Protein AF-A0A0H3ZII4-F1 (afdb_monomer_lite)

Sequence (146 aa):
MPQALDLSHQESEASLEQQLPPLFTFHVGPAEFFTAMNHQGQQAFPCQLCEHCTPGLFKHYGDKMAGSCWCSQCHQNGECLDAALIEHYRKCGIDDETINGELPRKRWVSRNVSFPGMYQSIEDIEKTYQSVFEAAQANVSKEHSA

Foldseek 3Di:
DDDDDPDDPVRVVVVVLVVCQFPDQDQDAPVVVVVQLVDPPDDDDFFWADCVSYVRVCVVLPLLLWDFDAHRRSRDTDTTARPSLVVVCVVLQHDPVCCSPPADRGQFAPPPPPDGGDGHDSVNRCVVPVVRSVVRNVVVVVVVVD

Organism: NCBI:txid723172

Radius of gyration: 19.06 Å; chains: 1; bounding box: 52×31×61 Å

Secondary structure (DSSP, 8-state):
-PPP----HHHHHHHHHHH---S------HHHHHHHHH-TTSPPPPSSEETTT-HHHHHHH-GGG-EEEE-TTT--EEEEE-HHHHHHHHHTT--HHHHHHHS-S-SEE--TTTSPPEE--HHHHHHHTHHHHHHHHHHHHHHTT-

pLDDT: mean 77.0, std 16.23, range [35.66, 95.69]

Structure (mmCIF, N/CA/C/O backbone):
data_AF-A0A0H3ZII4-F1
#
_entry.id   AF-A0A0H3ZII4-F1
#
loop_
_atom_site.group_PDB
_atom_site.id
_atom_site.type_symbol
_atom_site.label_atom_id
_atom_site.label_alt_id
_atom_site.label_comp_id
_atom_site.label_asym_id
_atom_site.label_entity_id
_atom_site.label_seq_id
_atom_site.pdbx_PDB_ins_code
_atom_site.Cartn_x
_atom_site.Cartn_y
_atom_site.Cartn_z
_atom_site.occupancy
_atom_site.B_iso_or_equiv
_atom_site.auth_seq_id
_atom_site.auth_comp_id
_atom_site.auth_asym_id
_atom_site.auth_atom_id
_atom_site.pdbx_PDB_model_num
ATOM 1 N N . MET A 1 1 ? 36.654 11.947 -35.517 1.00 35.66 1 MET A N 1
ATOM 2 C CA . MET A 1 1 ? 35.469 12.819 -35.397 1.00 35.66 1 MET A CA 1
ATOM 3 C C . MET A 1 1 ? 34.322 11.909 -34.993 1.00 35.66 1 MET A C 1
ATOM 5 O O . MET A 1 1 ? 33.897 11.149 -35.855 1.00 35.66 1 MET A O 1
ATOM 9 N N . PRO A 1 2 ? 33.913 11.829 -33.715 1.00 41.44 2 PRO A N 1
ATOM 10 C CA . PRO A 1 2 ? 32.745 11.024 -33.383 1.00 41.44 2 PRO A CA 1
ATOM 11 C C . PRO A 1 2 ? 31.520 11.709 -33.999 1.00 41.44 2 PRO A C 1
ATOM 13 O O . PRO A 1 2 ? 31.301 12.900 -33.782 1.00 41.44 2 PRO A O 1
ATOM 16 N N . GLN A 1 3 ? 30.794 10.982 -34.849 1.00 45.47 3 GLN A N 1
ATOM 17 C CA . GLN A 1 3 ? 29.518 11.429 -35.397 1.00 45.47 3 GLN A CA 1
ATOM 18 C C . GLN A 1 3 ? 28.513 11.516 -34.247 1.00 45.47 3 GLN A C 1
ATOM 20 O O . GLN A 1 3 ? 28.332 10.545 -33.514 1.00 45.47 3 GLN A O 1
ATOM 25 N N . ALA A 1 4 ? 27.890 12.682 -34.079 1.00 48.66 4 ALA A N 1
ATOM 26 C CA . ALA A 1 4 ? 26.741 12.822 -33.200 1.00 48.66 4 ALA A CA 1
ATOM 27 C C . ALA A 1 4 ? 25.588 12.018 -33.815 1.00 48.66 4 ALA A C 1
ATOM 29 O O . ALA A 1 4 ? 25.169 12.293 -34.939 1.00 48.66 4 ALA A O 1
ATOM 30 N N . LEU A 1 5 ? 25.143 10.982 -33.108 1.00 53.94 5 LEU A N 1
ATOM 31 C CA . LEU A 1 5 ? 23.934 10.244 -33.447 1.00 53.94 5 LEU A CA 1
ATOM 32 C C . LEU A 1 5 ? 22.745 11.164 -33.150 1.00 53.94 5 LEU A C 1
ATOM 34 O O . LEU A 1 5 ? 22.470 11.460 -31.990 1.00 53.94 5 LEU A O 1
ATOM 38 N N . ASP A 1 6 ? 22.096 11.650 -34.206 1.00 59.28 6 ASP A N 1
ATOM 39 C CA . ASP A 1 6 ? 20.855 12.427 -34.138 1.00 59.28 6 ASP A CA 1
ATOM 40 C C . ASP A 1 6 ? 19.701 11.450 -33.868 1.00 59.28 6 ASP A C 1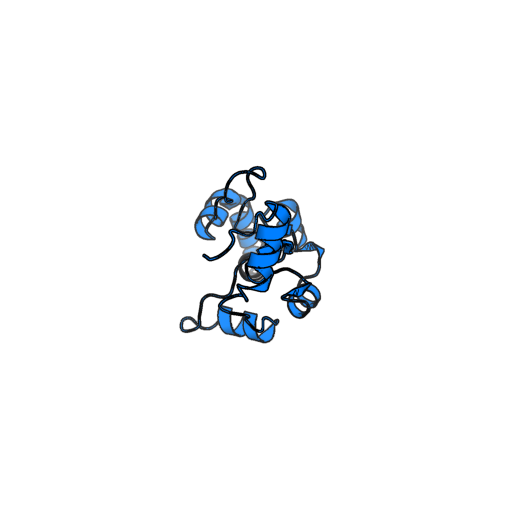
ATOM 42 O O . ASP A 1 6 ? 18.996 11.011 -34.775 1.00 59.28 6 ASP A O 1
ATOM 46 N N . LEU A 1 7 ? 19.624 10.975 -32.624 1.00 56.16 7 LEU A N 1
ATOM 47 C CA . LEU A 1 7 ? 18.543 10.112 -32.161 1.00 56.16 7 LEU A CA 1
ATOM 48 C C . LEU A 1 7 ? 17.326 10.985 -31.870 1.00 56.16 7 LEU A C 1
ATOM 50 O O . LEU A 1 7 ? 17.433 12.009 -31.190 1.00 56.16 7 LEU A O 1
ATOM 54 N N . SER A 1 8 ? 16.145 10.560 -32.318 1.00 67.75 8 SER A N 1
ATOM 55 C CA . SER A 1 8 ? 14.909 11.169 -31.830 1.00 67.75 8 SER A CA 1
ATOM 56 C C . SER A 1 8 ? 14.800 10.991 -30.308 1.00 67.75 8 SER A C 1
ATOM 58 O O . SER A 1 8 ? 15.405 10.089 -29.721 1.00 67.75 8 SER A O 1
ATOM 60 N N . HIS A 1 9 ? 14.019 11.844 -29.637 1.00 61.47 9 HIS A N 1
ATOM 61 C CA . HIS A 1 9 ? 13.823 11.762 -28.181 1.00 61.47 9 HIS A CA 1
ATOM 62 C C . HIS A 1 9 ? 13.420 10.347 -27.733 1.00 61.47 9 HIS A C 1
ATOM 64 O O . HIS A 1 9 ? 13.963 9.812 -26.772 1.00 61.47 9 HIS A O 1
ATOM 70 N N . GLN A 1 10 ? 12.538 9.707 -28.500 1.00 57.09 10 GLN A N 1
ATOM 71 C CA . GLN A 1 10 ? 12.017 8.375 -28.213 1.00 57.09 10 GLN A CA 1
ATOM 72 C C . GLN A 1 10 ? 13.074 7.266 -28.397 1.00 57.09 10 GLN A C 1
ATOM 74 O O . GLN A 1 10 ? 13.105 6.306 -27.633 1.00 57.09 10 GLN A O 1
ATOM 79 N N . GLU A 1 11 ? 13.979 7.406 -29.370 1.00 62.22 11 GLU A N 1
ATOM 80 C CA . GLU A 1 11 ? 15.111 6.482 -29.570 1.00 62.22 11 GLU A CA 1
ATOM 81 C C . GLU A 1 11 ? 16.213 6.680 -28.522 1.00 62.22 11 GLU A C 1
ATOM 83 O O . GLU A 1 11 ? 16.901 5.728 -28.141 1.00 62.22 11 GLU A O 1
ATOM 88 N N . SER A 1 12 ? 16.358 7.914 -28.039 1.00 61.56 12 SER A N 1
ATOM 89 C CA . SER A 1 12 ? 17.282 8.273 -26.966 1.00 61.56 12 SER A CA 1
ATOM 90 C C . SER A 1 12 ? 16.833 7.660 -25.639 1.00 61.56 12 SER A C 1
ATOM 92 O O . SER A 1 12 ? 17.641 7.030 -24.962 1.00 61.56 12 SER A O 1
ATOM 94 N N . GLU A 1 13 ? 15.545 7.774 -25.300 1.00 56.72 13 GLU A N 1
ATOM 95 C CA . GLU A 1 13 ? 14.955 7.152 -24.106 1.00 56.72 13 GLU A CA 1
ATOM 96 C C . GLU A 1 13 ? 15.064 5.626 -24.152 1.00 56.72 13 GLU A C 1
ATOM 98 O O . GLU A 1 13 ? 15.600 5.029 -23.220 1.00 56.72 13 GLU A O 1
ATOM 103 N N . ALA A 1 14 ? 14.674 5.000 -25.267 1.00 57.72 14 ALA A N 1
ATOM 104 C CA . ALA A 1 14 ? 14.783 3.550 -25.427 1.00 57.72 14 ALA A CA 1
ATOM 105 C C . ALA A 1 14 ? 16.241 3.053 -25.335 1.00 57.72 14 ALA A C 1
ATOM 107 O O . ALA A 1 14 ? 16.502 1.984 -24.782 1.00 57.72 14 ALA A O 1
ATOM 108 N N . SER A 1 15 ? 17.207 3.832 -25.839 1.00 57.00 15 SER A N 1
ATOM 109 C CA . SER A 1 15 ? 18.637 3.516 -25.706 1.00 57.00 15 SER A CA 1
ATOM 110 C C . SER A 1 15 ? 19.139 3.689 -24.272 1.00 57.00 15 SER A C 1
ATOM 112 O O . SER A 1 15 ? 19.920 2.863 -23.802 1.00 57.00 15 SER A O 1
ATOM 114 N N . LEU A 1 16 ? 18.690 4.725 -23.554 1.00 57.81 16 LEU A N 1
ATOM 115 C CA . LEU A 1 16 ? 19.029 4.920 -22.142 1.00 57.81 16 LEU A CA 1
ATOM 116 C C . LEU A 1 16 ? 18.478 3.788 -21.266 1.00 57.81 16 LEU A C 1
ATOM 118 O O . LEU A 1 16 ? 19.210 3.270 -20.425 1.00 57.81 16 LEU A O 1
ATOM 122 N N . GLU A 1 17 ? 17.233 3.364 -21.490 1.00 56.00 17 GLU A N 1
ATOM 123 C CA . GLU A 1 17 ? 16.616 2.248 -20.761 1.00 56.00 17 GLU A CA 1
ATOM 124 C C . GLU A 1 17 ? 17.334 0.913 -21.015 1.00 56.00 17 GLU A C 1
ATOM 126 O O . GLU A 1 17 ? 17.470 0.100 -20.102 1.00 56.00 17 GLU A O 1
ATOM 131 N N . GLN A 1 18 ? 17.858 0.691 -22.226 1.00 58.72 18 GLN A N 1
ATOM 132 C CA . GLN A 1 18 ? 18.662 -0.498 -22.535 1.00 58.72 18 GLN A CA 1
ATOM 133 C C . GLN A 1 18 ? 20.070 -0.461 -21.921 1.00 58.72 18 GLN A C 1
ATOM 135 O O . GLN A 1 18 ? 20.656 -1.519 -21.687 1.00 58.72 18 GLN A O 1
ATOM 140 N N . GLN A 1 19 ? 20.631 0.728 -21.679 1.00 55.50 19 GLN A N 1
ATOM 141 C CA . GLN A 1 19 ? 22.006 0.888 -21.187 1.00 55.50 19 GLN A CA 1
ATOM 142 C C . GLN A 1 19 ? 22.126 1.127 -19.681 1.00 55.50 19 GLN A C 1
ATOM 144 O O . GLN A 1 19 ? 23.227 1.016 -19.139 1.00 55.50 19 GLN A O 1
ATOM 149 N N . LEU A 1 20 ? 21.022 1.409 -18.993 1.00 54.22 20 LEU A N 1
ATOM 150 C CA . LEU A 1 20 ? 20.981 1.575 -17.544 1.00 54.22 20 LEU A CA 1
ATOM 151 C C . LEU A 1 20 ? 20.156 0.444 -16.921 1.00 54.22 20 LEU A C 1
ATOM 153 O O . LEU A 1 20 ? 18.997 0.661 -16.559 1.00 54.22 20 LEU A O 1
ATOM 157 N N . PRO A 1 21 ? 20.719 -0.772 -16.767 1.00 52.44 21 PRO A N 1
ATOM 158 C CA . PRO A 1 21 ? 20.065 -1.779 -15.945 1.00 52.44 21 PRO A CA 1
ATOM 159 C C . PRO A 1 21 ? 19.823 -1.189 -14.544 1.00 52.44 21 PRO A C 1
ATOM 161 O O . PRO A 1 21 ? 20.672 -0.433 -14.053 1.00 52.44 21 PRO A O 1
ATOM 164 N N . PRO A 1 22 ? 18.695 -1.513 -13.884 1.00 53.41 22 PRO A N 1
ATOM 165 C CA . PRO A 1 22 ? 18.436 -1.042 -12.532 1.00 53.41 22 PRO A CA 1
ATOM 166 C C . PRO A 1 22 ? 19.643 -1.370 -11.654 1.00 53.41 22 PRO A C 1
ATOM 168 O O . PRO A 1 22 ? 20.062 -2.527 -11.597 1.00 53.41 22 PRO A O 1
ATOM 171 N N . LEU A 1 23 ? 20.201 -0.359 -10.976 1.00 52.19 23 LEU A N 1
ATOM 172 C CA . LEU A 1 23 ? 21.390 -0.521 -10.123 1.00 52.19 23 LEU A CA 1
ATOM 173 C C . LEU A 1 23 ? 21.211 -1.649 -9.094 1.00 52.19 23 LEU A C 1
ATOM 175 O O . LEU A 1 23 ? 22.188 -2.269 -8.683 1.00 52.19 23 LEU A O 1
ATOM 179 N N . PHE A 1 24 ? 19.959 -1.936 -8.726 1.00 54.44 24 PHE A N 1
ATOM 180 C CA . PHE A 1 24 ? 19.570 -3.081 -7.922 1.00 54.44 24 PHE A CA 1
ATOM 181 C C . PHE A 1 24 ? 18.277 -3.686 -8.475 1.00 54.44 24 PHE A C 1
ATOM 183 O O . PHE A 1 24 ? 17.258 -3.008 -8.592 1.00 54.44 24 PHE A O 1
ATOM 190 N N . THR A 1 25 ? 18.305 -4.980 -8.781 1.00 57.78 25 THR A N 1
ATOM 191 C CA . THR A 1 25 ? 17.093 -5.789 -8.926 1.00 57.78 25 THR A CA 1
ATOM 192 C C . THR A 1 25 ? 16.957 -6.615 -7.657 1.00 57.78 25 THR A C 1
ATOM 194 O O . THR A 1 25 ? 17.758 -7.504 -7.379 1.00 57.78 25 THR A O 1
ATOM 197 N N . PHE A 1 26 ? 15.979 -6.268 -6.829 1.00 64.81 26 PHE A N 1
ATOM 198 C CA . PHE A 1 26 ? 15.686 -7.046 -5.636 1.00 64.81 26 PHE A CA 1
ATOM 199 C C . PHE A 1 26 ? 14.884 -8.281 -6.049 1.00 64.81 26 PHE A C 1
ATOM 201 O O . PHE A 1 26 ? 13.975 -8.193 -6.879 1.00 64.81 26 PHE A O 1
ATOM 208 N N . HIS A 1 27 ? 15.205 -9.435 -5.465 1.00 67.94 27 HIS A N 1
ATOM 209 C CA . HIS A 1 27 ? 14.255 -10.539 -5.438 1.00 67.94 27 HIS A CA 1
ATOM 210 C C . HIS A 1 27 ? 13.177 -10.171 -4.430 1.00 67.94 27 HIS A C 1
ATOM 212 O O . HIS A 1 27 ? 13.454 -10.050 -3.238 1.00 67.94 27 HIS A O 1
ATOM 218 N N . VAL A 1 28 ? 11.965 -9.935 -4.922 1.00 70.88 28 VAL A N 1
ATOM 219 C CA . VAL A 1 28 ? 10.887 -9.420 -4.090 1.00 70.88 28 VAL A CA 1
ATOM 220 C C . VAL A 1 28 ? 9.699 -10.377 -4.110 1.00 70.88 28 VAL A C 1
ATOM 222 O O . VAL A 1 28 ? 8.820 -10.313 -4.971 1.00 70.88 28 VAL A O 1
ATOM 225 N N . GLY A 1 29 ? 9.696 -11.296 -3.146 1.00 80.56 29 GLY A N 1
ATOM 226 C CA . GLY A 1 29 ? 8.578 -12.178 -2.835 1.00 80.56 29 GLY A CA 1
ATOM 227 C C . GLY A 1 29 ? 7.992 -11.905 -1.443 1.00 80.56 29 GLY A C 1
ATOM 228 O O . GLY A 1 29 ? 8.513 -11.075 -0.691 1.00 80.56 29 GLY A O 1
ATOM 229 N N . PRO A 1 30 ? 6.893 -12.594 -1.074 1.00 80.81 30 PRO A N 1
ATOM 230 C CA . PRO A 1 30 ? 6.273 -12.442 0.242 1.00 80.81 30 PRO A CA 1
ATOM 231 C C . PRO A 1 30 ? 7.234 -12.730 1.401 1.00 80.81 30 PRO A C 1
ATOM 233 O O . PRO A 1 30 ? 7.236 -11.998 2.385 1.00 80.81 30 PRO A O 1
ATOM 236 N N . ALA A 1 31 ? 8.075 -13.763 1.292 1.00 85.00 31 ALA A N 1
ATOM 237 C CA . ALA A 1 31 ? 9.005 -14.133 2.358 1.00 85.00 31 ALA A CA 1
ATOM 238 C C . ALA A 1 31 ? 10.065 -13.045 2.590 1.00 85.00 31 ALA A C 1
ATOM 240 O O . ALA A 1 31 ? 10.318 -12.656 3.730 1.00 85.00 31 ALA A O 1
ATOM 241 N N . GLU A 1 32 ? 10.641 -12.515 1.512 1.00 84.12 32 GLU A N 1
ATOM 242 C CA . GLU A 1 32 ? 11.623 -11.433 1.550 1.00 84.12 32 GLU A CA 1
ATOM 243 C C . GLU A 1 32 ? 10.993 -10.153 2.104 1.00 84.12 32 GLU A C 1
ATOM 245 O O . GLU A 1 32 ? 11.589 -9.489 2.950 1.00 84.12 32 GLU A O 1
ATOM 250 N N . PHE A 1 33 ? 9.756 -9.855 1.699 1.00 84.62 33 PHE A N 1
ATOM 251 C CA . PHE A 1 33 ? 8.982 -8.737 2.229 1.00 84.62 33 PHE A CA 1
ATOM 252 C C . PHE A 1 33 ? 8.757 -8.842 3.740 1.00 84.62 33 PHE A C 1
ATOM 254 O O . PHE A 1 33 ? 9.126 -7.932 4.481 1.00 84.62 33 PHE A O 1
ATOM 261 N N . PHE A 1 34 ? 8.187 -9.950 4.222 1.00 84.06 34 PHE A N 1
ATOM 262 C CA . PHE A 1 34 ? 7.909 -10.109 5.650 1.00 84.06 34 PHE A CA 1
ATOM 263 C C . PHE A 1 34 ? 9.195 -10.182 6.478 1.00 84.06 34 PHE A C 1
ATOM 265 O O . PHE A 1 34 ? 9.207 -9.735 7.622 1.00 84.06 34 PHE A O 1
ATOM 272 N N . THR A 1 35 ? 10.292 -10.686 5.910 1.00 84.25 35 THR A N 1
ATOM 273 C CA . THR A 1 35 ? 11.609 -10.624 6.558 1.00 84.25 35 THR A CA 1
ATOM 274 C C . THR A 1 35 ? 12.057 -9.165 6.700 1.00 84.25 35 THR A C 1
ATOM 276 O O . THR A 1 35 ? 12.321 -8.713 7.814 1.00 84.25 35 THR A O 1
ATOM 279 N N . ALA A 1 36 ? 12.043 -8.387 5.614 1.00 81.81 36 ALA A N 1
ATOM 280 C CA . ALA A 1 36 ? 12.458 -6.984 5.632 1.00 81.81 36 ALA A CA 1
ATOM 281 C C . ALA A 1 36 ? 11.612 -6.125 6.588 1.00 81.81 36 ALA A C 1
ATOM 283 O O . ALA A 1 36 ? 12.150 -5.312 7.335 1.00 81.81 36 ALA A O 1
ATOM 284 N N . MET A 1 37 ? 10.295 -6.343 6.629 1.00 80.19 37 MET A N 1
ATOM 285 C CA . MET A 1 37 ? 9.381 -5.586 7.494 1.00 80.19 37 MET A CA 1
ATOM 286 C C . MET A 1 37 ? 9.548 -5.874 8.991 1.00 80.19 37 MET A C 1
ATOM 288 O O . MET A 1 37 ? 9.133 -5.057 9.813 1.00 80.19 37 MET A O 1
ATOM 292 N N . ASN A 1 38 ? 10.122 -7.022 9.360 1.00 80.62 38 ASN A N 1
ATOM 293 C CA . ASN A 1 38 ? 10.256 -7.451 10.755 1.00 80.62 38 ASN A CA 1
ATOM 294 C C . ASN A 1 38 ? 11.684 -7.293 11.310 1.00 80.62 38 ASN A C 1
ATOM 296 O O . ASN A 1 38 ? 11.900 -7.496 12.505 1.00 80.62 38 ASN A O 1
ATOM 300 N N . HIS A 1 39 ? 12.660 -6.901 10.483 1.00 76.31 39 HIS A N 1
ATOM 301 C CA . HIS A 1 39 ? 14.057 -6.757 10.892 1.00 76.31 39 HIS A CA 1
ATOM 302 C C . HIS A 1 39 ? 14.570 -5.322 10.703 1.00 76.31 39 HIS A C 1
ATOM 304 O O . HIS A 1 39 ? 14.887 -4.898 9.597 1.00 76.31 39 HIS A O 1
ATOM 310 N N . GLN A 1 40 ? 14.765 -4.600 11.815 1.00 59.41 40 GLN A N 1
ATOM 311 C CA . GLN A 1 40 ? 15.239 -3.201 11.841 1.00 59.41 40 GLN A CA 1
ATOM 312 C C . GLN A 1 40 ? 16.637 -2.971 11.225 1.00 59.41 40 GLN A C 1
ATOM 314 O O . GLN A 1 40 ? 17.013 -1.829 10.981 1.00 59.41 40 GLN A O 1
ATOM 319 N N . GLY A 1 41 ? 17.419 -4.031 10.990 1.00 55.94 41 GLY A N 1
ATOM 320 C CA . GLY A 1 41 ? 18.764 -3.957 10.405 1.00 55.94 41 GLY A CA 1
ATOM 321 C C . GLY A 1 41 ? 18.839 -4.239 8.900 1.00 55.94 41 GLY A C 1
ATOM 322 O O . GLY A 1 41 ? 19.942 -4.250 8.357 1.00 55.94 41 GLY A O 1
ATOM 323 N N . GLN A 1 42 ? 17.715 -4.520 8.232 1.00 59.00 42 GLN A N 1
ATOM 324 C CA . GLN A 1 42 ? 17.696 -4.792 6.792 1.00 59.00 42 GLN A CA 1
ATOM 325 C C . GLN A 1 42 ? 17.463 -3.522 5.964 1.00 59.00 42 GLN A C 1
ATOM 327 O O . GLN A 1 42 ? 16.948 -2.517 6.450 1.00 59.00 42 GLN A O 1
ATOM 332 N N . GLN A 1 43 ? 17.889 -3.570 4.699 1.00 58.47 43 GLN A N 1
ATOM 333 C CA . GLN A 1 43 ? 17.686 -2.489 3.739 1.00 58.47 43 GLN A CA 1
ATOM 334 C C . GLN A 1 43 ? 16.191 -2.173 3.601 1.00 58.47 43 GLN A C 1
ATOM 336 O O . GLN A 1 43 ? 15.361 -3.083 3.595 1.00 58.47 43 GLN A O 1
ATOM 341 N N . ALA A 1 44 ? 15.859 -0.884 3.479 1.00 66.00 44 ALA A N 1
ATOM 342 C CA . ALA A 1 44 ? 14.483 -0.441 3.287 1.00 66.00 44 ALA A CA 1
ATOM 343 C C . ALA A 1 44 ? 13.857 -1.164 2.085 1.00 66.00 44 ALA A C 1
ATOM 345 O O . ALA A 1 44 ? 14.390 -1.118 0.974 1.00 66.00 44 ALA A O 1
ATOM 346 N N . PHE A 1 45 ? 12.736 -1.845 2.324 1.00 71.44 45 PHE A N 1
ATOM 347 C CA . PHE A 1 45 ? 12.011 -2.552 1.279 1.00 71.44 45 PHE A CA 1
ATOM 348 C C . PHE A 1 45 ? 11.453 -1.547 0.253 1.00 71.44 45 PHE A C 1
ATOM 350 O O . PHE A 1 45 ? 10.923 -0.508 0.671 1.00 71.44 45 PHE A O 1
ATOM 357 N N . PRO A 1 46 ? 11.544 -1.813 -1.066 1.00 72.31 46 PRO A N 1
ATOM 358 C CA . PRO A 1 46 ? 11.081 -0.862 -2.069 1.00 72.31 46 PRO A CA 1
ATOM 359 C C . PRO A 1 46 ? 9.587 -0.560 -1.901 1.00 72.31 46 PRO A C 1
ATOM 361 O O . PRO A 1 46 ? 8.763 -1.465 -1.772 1.00 72.31 46 PRO A O 1
ATOM 364 N N . CYS A 1 47 ? 9.218 0.718 -1.919 1.00 77.62 47 CYS A N 1
ATOM 365 C CA . CYS A 1 47 ? 7.815 1.123 -1.970 1.00 77.62 47 CYS A CA 1
ATOM 366 C C . CYS A 1 47 ? 7.250 0.882 -3.376 1.00 77.62 47 CYS A C 1
ATOM 368 O O . CYS A 1 47 ? 7.957 1.132 -4.340 1.00 77.62 47 CYS A O 1
ATOM 370 N N . GLN A 1 48 ? 5.983 0.484 -3.521 1.00 85.12 48 GLN A N 1
ATOM 371 C CA . GLN A 1 48 ? 5.271 0.432 -4.814 1.00 85.12 48 GLN A CA 1
ATOM 372 C C . GLN A 1 48 ? 5.961 -0.378 -5.922 1.00 85.12 48 GLN A C 1
ATOM 374 O O . GLN A 1 48 ? 6.773 0.131 -6.698 1.00 85.12 48 GLN A O 1
ATOM 379 N N . LEU A 1 49 ? 5.581 -1.644 -6.037 1.00 89.06 49 LEU A N 1
ATOM 380 C CA . LEU A 1 49 ? 6.135 -2.565 -7.023 1.00 89.06 49 LEU A CA 1
ATOM 381 C C . LEU A 1 49 ? 5.037 -3.104 -7.934 1.00 89.06 49 LEU A C 1
ATOM 383 O O . LEU A 1 49 ? 3.942 -3.386 -7.461 1.00 89.06 49 LEU A O 1
ATOM 387 N N . CYS A 1 50 ? 5.319 -3.237 -9.230 1.00 90.31 50 CYS A N 1
ATOM 388 C CA . CYS A 1 50 ? 4.365 -3.779 -10.197 1.00 90.31 50 CYS A CA 1
ATOM 389 C C . CYS A 1 50 ? 4.332 -5.311 -10.185 1.00 90.31 50 CYS A C 1
ATOM 391 O O . CYS A 1 50 ? 5.236 -5.970 -9.657 1.00 90.31 50 CYS A O 1
ATOM 393 N N . GLU A 1 51 ? 3.305 -5.880 -10.818 1.00 90.38 51 GLU A N 1
ATOM 394 C CA . GLU A 1 51 ? 3.122 -7.332 -10.904 1.00 90.38 51 GLU A CA 1
ATOM 395 C C . GLU A 1 51 ? 4.300 -8.014 -11.595 1.00 90.38 51 GLU A C 1
ATOM 397 O O . GLU A 1 51 ? 4.771 -9.050 -11.135 1.00 90.38 51 GLU A O 1
ATOM 402 N N . HIS A 1 52 ? 4.848 -7.396 -12.644 1.00 88.75 52 HIS A N 1
ATOM 403 C CA . HIS A 1 52 ? 6.000 -7.942 -13.357 1.00 88.75 52 HIS A CA 1
ATOM 404 C C . HIS A 1 52 ? 7.230 -8.095 -12.450 1.00 88.75 52 HIS A C 1
ATOM 406 O O . HIS A 1 52 ? 7.929 -9.105 -12.514 1.00 88.75 52 HIS A O 1
ATOM 412 N N . CYS A 1 53 ? 7.481 -7.115 -11.580 1.00 87.19 53 CYS A N 1
ATOM 413 C CA . CYS A 1 53 ? 8.592 -7.164 -10.634 1.00 87.19 53 CYS A CA 1
ATOM 414 C C . CYS A 1 53 ? 8.296 -8.057 -9.422 1.00 87.19 53 CYS A C 1
ATOM 416 O O . CYS A 1 53 ? 9.228 -8.570 -8.807 1.00 87.19 53 CYS A O 1
ATOM 418 N N . THR A 1 54 ? 7.019 -8.231 -9.060 1.00 88.31 54 THR A N 1
ATOM 419 C CA . THR A 1 54 ? 6.605 -8.858 -7.790 1.00 88.31 54 THR A CA 1
ATOM 420 C C . THR A 1 54 ? 5.385 -9.771 -7.900 1.00 88.31 54 THR A C 1
ATOM 422 O O . THR A 1 54 ? 4.433 -9.643 -7.123 1.00 88.31 54 THR A O 1
ATOM 425 N N . PRO A 1 55 ? 5.394 -10.772 -8.794 1.00 88.88 55 PRO A N 1
ATOM 426 C CA . PRO A 1 55 ? 4.200 -11.579 -9.055 1.00 88.88 55 PRO A CA 1
ATOM 427 C C . PRO A 1 55 ? 3.724 -12.333 -7.802 1.00 88.88 55 PRO A C 1
ATOM 429 O O . PRO A 1 55 ? 2.529 -12.530 -7.585 1.00 88.88 55 PRO A O 1
ATOM 432 N N . GLY A 1 56 ? 4.655 -12.714 -6.918 1.00 88.88 56 GLY A N 1
ATOM 433 C CA . GLY A 1 56 ? 4.336 -13.363 -5.646 1.00 88.88 56 GLY A CA 1
ATOM 434 C C . GLY A 1 56 ? 3.566 -12.471 -4.666 1.00 88.88 56 GLY A C 1
ATOM 435 O O . GLY A 1 56 ? 2.714 -12.981 -3.940 1.00 88.88 56 GLY A O 1
ATOM 436 N N . LEU A 1 57 ? 3.826 -11.158 -4.654 1.00 88.94 57 LEU A N 1
ATOM 437 C CA . LEU A 1 57 ? 3.075 -10.214 -3.820 1.00 88.94 57 LEU A CA 1
ATOM 438 C C . LEU A 1 57 ? 1.679 -9.974 -4.388 1.00 88.94 57 LEU A C 1
ATOM 440 O O . LEU A 1 57 ? 0.717 -9.997 -3.627 1.00 88.94 57 LEU A O 1
ATOM 444 N N . PHE A 1 58 ? 1.540 -9.842 -5.707 1.00 91.06 58 PHE A N 1
ATOM 445 C CA . PHE A 1 58 ? 0.225 -9.716 -6.346 1.00 91.06 58 PHE A CA 1
ATOM 446 C C . PHE A 1 58 ? -0.652 -10.937 -6.089 1.00 91.06 58 PHE A C 1
ATOM 448 O O . PHE A 1 58 ? -1.811 -10.796 -5.715 1.00 91.06 58 PHE A O 1
ATOM 455 N N . LYS A 1 59 ? -0.078 -12.143 -6.130 1.00 89.94 59 LYS A N 1
ATOM 456 C CA . LYS A 1 59 ? -0.795 -13.359 -5.727 1.00 89.94 59 LYS A CA 1
ATOM 457 C C . LYS A 1 59 ? -1.225 -13.354 -4.251 1.00 89.94 59 LYS A C 1
ATOM 459 O O . LYS A 1 59 ? -2.224 -13.984 -3.916 1.00 89.94 59 LYS A O 1
ATOM 464 N N 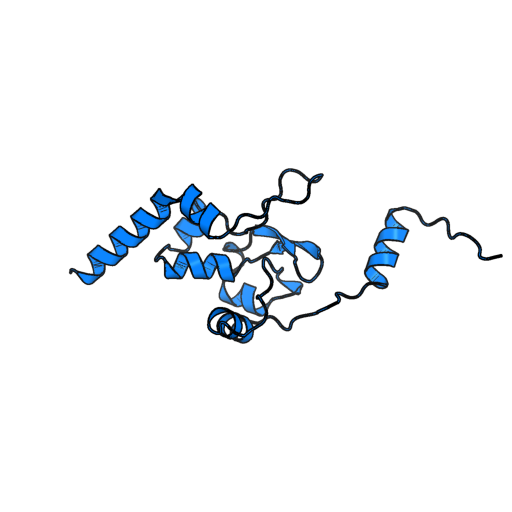. HIS A 1 60 ? -0.463 -12.705 -3.371 1.00 90.19 60 HIS A N 1
ATOM 465 C CA . HIS A 1 60 ? -0.739 -12.669 -1.934 1.00 90.19 60 HIS A CA 1
ATOM 466 C C . HIS A 1 60 ? -1.784 -11.609 -1.553 1.00 90.19 60 HIS A C 1
ATOM 468 O O . HIS A 1 60 ? -2.710 -11.912 -0.807 1.00 90.19 60 HIS A O 1
ATOM 474 N N . TYR A 1 61 ? -1.641 -10.383 -2.059 1.00 88.88 61 TYR A N 1
ATOM 475 C CA . TYR A 1 61 ? -2.513 -9.248 -1.726 1.00 88.88 61 TYR A CA 1
ATOM 476 C C . TYR A 1 61 ? -3.709 -9.102 -2.674 1.00 88.88 61 TYR A C 1
ATOM 478 O O . TYR A 1 61 ? -4.734 -8.544 -2.288 1.00 88.88 61 TYR A O 1
ATOM 486 N N . GLY A 1 62 ? -3.592 -9.613 -3.900 1.00 86.75 62 GLY A N 1
ATOM 487 C CA . GLY A 1 62 ? -4.574 -9.459 -4.965 1.00 86.75 62 GLY A CA 1
ATOM 488 C C . GLY A 1 62 ? -4.498 -8.106 -5.678 1.00 86.75 62 GLY A C 1
ATOM 489 O O . GLY A 1 62 ? -4.138 -7.080 -5.099 1.00 86.75 62 GLY A O 1
ATOM 490 N N . ASP A 1 63 ? -4.924 -8.096 -6.941 1.00 85.38 63 ASP A N 1
ATOM 491 C CA . ASP A 1 63 ? -4.869 -6.917 -7.822 1.00 85.38 63 ASP A CA 1
ATOM 492 C C . ASP A 1 63 ? -5.723 -5.754 -7.315 1.00 85.38 63 ASP A C 1
ATOM 494 O O . ASP A 1 63 ? -5.443 -4.591 -7.587 1.00 85.38 63 ASP A O 1
ATOM 498 N N . LYS A 1 64 ? -6.756 -6.055 -6.520 1.00 87.88 64 LYS A N 1
ATOM 499 C CA . LYS A 1 64 ? -7.613 -5.037 -5.906 1.00 87.88 64 LYS A CA 1
ATOM 500 C C . LYS A 1 64 ? -6.849 -4.115 -4.973 1.00 87.88 64 LYS A C 1
ATOM 502 O O . LYS A 1 64 ? -7.327 -3.020 -4.741 1.00 87.88 64 LYS A O 1
ATOM 507 N N . MET A 1 65 ? -5.697 -4.525 -4.452 1.00 90.12 65 MET A N 1
ATOM 508 C CA . MET A 1 65 ? -4.866 -3.670 -3.608 1.00 90.12 65 MET A CA 1
ATOM 509 C C . MET A 1 65 ? -3.899 -2.796 -4.404 1.00 90.12 65 MET A C 1
ATOM 511 O O . MET A 1 65 ? -3.279 -1.898 -3.833 1.00 90.12 65 MET A O 1
ATOM 515 N N . ALA A 1 66 ? -3.774 -3.027 -5.711 1.00 90.38 66 ALA A N 1
ATOM 516 C CA . ALA A 1 66 ? -2.876 -2.273 -6.564 1.00 90.38 66 ALA A CA 1
ATOM 517 C C . ALA A 1 66 ? -3.474 -0.916 -6.947 1.00 90.38 66 ALA A C 1
ATOM 519 O O . ALA A 1 66 ? -4.690 -0.747 -7.082 1.00 90.38 66 ALA A O 1
ATOM 520 N N . GLY A 1 67 ? -2.607 0.079 -7.093 1.00 85.31 67 GLY A N 1
ATOM 521 C CA . GLY A 1 67 ? -2.974 1.373 -7.644 1.00 85.31 67 GLY A CA 1
ATOM 522 C C . GLY A 1 67 ? -2.036 1.772 -8.770 1.00 85.31 67 GLY A C 1
ATOM 523 O O . GLY A 1 67 ? -0.840 1.486 -8.728 1.00 85.31 67 GLY A O 1
ATOM 524 N N . SER A 1 68 ? -2.561 2.514 -9.744 1.00 86.00 68 SER A N 1
ATOM 525 C CA . SER A 1 68 ? -1.769 2.972 -10.883 1.00 86.00 68 SER A CA 1
ATOM 526 C C . SER A 1 68 ? -0.687 3.973 -10.447 1.00 86.00 68 SER A C 1
ATOM 528 O O . SER A 1 68 ? -0.995 5.088 -10.004 1.00 86.00 68 SER A O 1
ATOM 530 N N . CYS A 1 69 ? 0.587 3.602 -10.538 1.00 81.75 69 CYS A N 1
ATOM 531 C CA . CYS A 1 69 ? 1.734 4.476 -10.286 1.00 81.75 69 CYS A CA 1
ATOM 532 C C . CYS A 1 69 ? 3.001 3.963 -10.981 1.00 81.75 69 CYS A C 1
ATOM 534 O O . CYS A 1 69 ? 2.971 2.960 -11.686 1.00 81.75 69 CYS A O 1
ATOM 536 N N . TRP A 1 70 ? 4.120 4.654 -1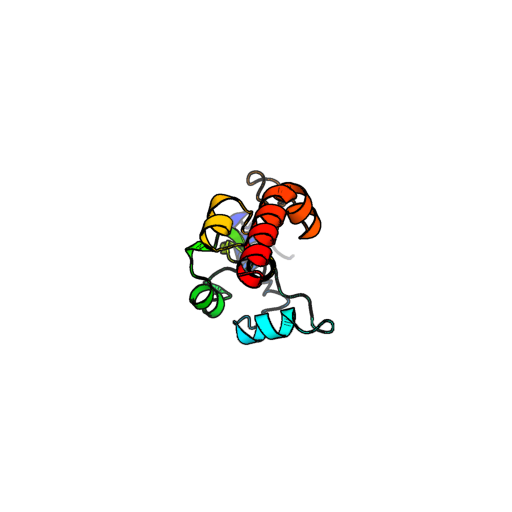0.772 1.00 83.62 70 TRP A N 1
ATOM 537 C CA . TRP A 1 70 ? 5.430 4.180 -11.203 1.00 83.62 70 TRP A CA 1
ATOM 538 C C . TRP A 1 70 ? 5.948 3.086 -10.253 1.00 83.62 70 TRP A C 1
ATOM 540 O O . TRP A 1 70 ? 5.740 3.162 -9.038 1.00 83.62 70 TRP A O 1
ATOM 550 N N . CYS A 1 71 ? 6.598 2.066 -10.808 1.00 85.44 71 CYS A N 1
ATOM 551 C CA . CYS A 1 71 ? 7.212 0.967 -10.064 1.00 85.44 71 CYS A CA 1
ATOM 552 C C . CYS A 1 71 ? 8.629 1.338 -9.612 1.00 85.44 71 CYS A C 1
ATOM 554 O O . CYS A 1 71 ? 9.459 1.689 -10.446 1.00 85.44 71 CYS A O 1
ATOM 556 N N . SER A 1 72 ? 8.966 1.161 -8.333 1.00 82.25 72 SER A N 1
ATOM 557 C CA . SER A 1 72 ? 10.309 1.500 -7.822 1.00 82.25 72 SER A CA 1
ATOM 558 C C . SER A 1 72 ? 11.446 0.611 -8.327 1.00 82.25 72 SER A C 1
ATOM 560 O O . SER A 1 72 ? 12.608 0.904 -8.062 1.00 82.25 72 SER A O 1
ATOM 562 N N . GLN A 1 73 ? 11.136 -0.484 -9.026 1.00 83.06 73 GLN A N 1
ATOM 563 C CA . GLN A 1 73 ? 12.137 -1.417 -9.544 1.00 83.06 73 GLN A CA 1
ATOM 564 C C . GLN A 1 73 ? 12.354 -1.269 -11.052 1.00 83.06 73 GLN A C 1
ATOM 566 O O . GLN A 1 73 ? 13.497 -1.165 -11.491 1.00 83.06 73 GLN A O 1
ATOM 571 N N . CYS A 1 74 ? 11.282 -1.257 -11.850 1.00 83.75 74 CYS A N 1
ATOM 572 C CA . CYS A 1 74 ? 11.387 -1.110 -13.305 1.00 83.75 74 CYS A CA 1
ATOM 573 C C . CYS A 1 74 ? 11.101 0.308 -13.811 1.00 83.75 74 CYS A C 1
ATOM 575 O O . CYS A 1 74 ? 11.218 0.539 -15.007 1.00 83.75 74 CYS A O 1
ATOM 577 N N . HIS A 1 75 ? 10.706 1.241 -12.939 1.00 81.69 75 HIS A N 1
ATOM 578 C CA . HIS A 1 75 ? 10.348 2.631 -13.261 1.00 81.69 75 HIS A CA 1
ATOM 579 C C . HIS A 1 75 ? 9.175 2.807 -14.239 1.00 81.69 75 HIS A C 1
ATOM 581 O O . HIS A 1 75 ? 8.780 3.933 -14.533 1.00 81.69 75 HIS A O 1
ATOM 587 N N . GLN A 1 76 ? 8.553 1.716 -14.690 1.00 82.44 76 GLN A N 1
ATOM 588 C CA . GLN A 1 76 ? 7.380 1.759 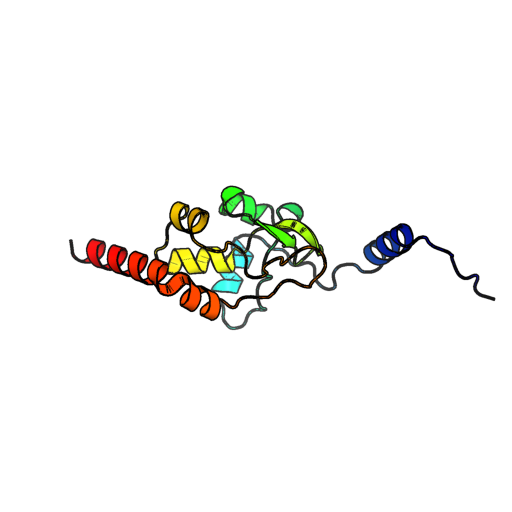-15.554 1.00 82.44 76 GLN A CA 1
ATOM 589 C C . GLN A 1 76 ? 6.131 2.157 -14.767 1.00 82.44 76 GLN A C 1
ATOM 591 O O . GLN A 1 76 ? 5.969 1.792 -13.600 1.00 82.44 76 GLN A O 1
ATOM 596 N N . ASN A 1 77 ? 5.229 2.882 -15.429 1.00 82.69 77 ASN A N 1
ATOM 597 C CA . ASN A 1 77 ? 3.905 3.188 -14.901 1.00 82.69 77 ASN A CA 1
ATOM 598 C C . ASN A 1 77 ? 2.952 2.007 -15.122 1.00 82.69 77 ASN A C 1
ATOM 600 O O . ASN A 1 77 ? 2.891 1.452 -16.217 1.00 82.69 77 ASN A O 1
ATOM 604 N N . GLY A 1 78 ? 2.173 1.661 -14.104 1.00 84.38 78 GLY A N 1
ATOM 605 C CA . GLY A 1 78 ? 1.177 0.596 -14.162 1.00 84.38 78 GLY A CA 1
ATOM 606 C C . GLY A 1 78 ? 0.573 0.313 -12.792 1.00 84.38 78 GLY A C 1
ATOM 607 O O . GLY A 1 78 ? 0.765 1.078 -11.848 1.00 84.38 78 GLY A O 1
ATOM 608 N N . GLU A 1 79 ? -0.151 -0.793 -12.672 1.00 89.94 79 GLU A N 1
ATOM 609 C CA . GLU A 1 79 ? -0.667 -1.255 -11.383 1.00 89.94 79 GLU A CA 1
ATOM 610 C C . GLU A 1 79 ? 0.485 -1.692 -10.473 1.00 89.94 79 GLU A C 1
ATOM 612 O O . GLU A 1 79 ? 1.279 -2.568 -10.826 1.00 89.94 79 GLU A O 1
ATOM 617 N N . CYS A 1 80 ? 0.591 -1.053 -9.307 1.00 90.94 80 CYS A N 1
ATOM 618 C CA . CYS A 1 80 ? 1.642 -1.310 -8.331 1.00 90.94 80 CYS A CA 1
ATOM 619 C C . CYS A 1 80 ? 1.073 -1.470 -6.917 1.00 90.94 80 CYS A C 1
ATOM 621 O O . CYS A 1 80 ? 0.120 -0.790 -6.537 1.00 90.94 80 CYS A O 1
ATOM 623 N N . LEU A 1 81 ? 1.716 -2.323 -6.121 1.00 91.56 81 LEU A N 1
ATOM 624 C CA . LEU A 1 81 ? 1.406 -2.569 -4.715 1.00 91.56 81 LEU A CA 1
ATOM 625 C C . LEU A 1 81 ? 2.419 -1.898 -3.795 1.00 91.56 81 LEU A C 1
ATOM 627 O O . LEU A 1 81 ? 3.624 -2.124 -3.913 1.00 91.56 81 LEU A O 1
ATOM 631 N N . ASP A 1 82 ? 1.928 -1.153 -2.809 1.00 91.62 82 ASP A N 1
ATOM 632 C CA . ASP A 1 82 ? 2.718 -0.748 -1.649 1.00 91.62 82 ASP A CA 1
ATOM 633 C C . ASP A 1 82 ? 2.434 -1.687 -0.468 1.00 91.62 82 ASP A C 1
ATOM 635 O O . ASP A 1 82 ? 1.692 -1.358 0.455 1.00 91.62 82 ASP A O 1
ATOM 639 N N . ALA A 1 83 ? 3.006 -2.896 -0.517 1.00 90.12 83 ALA A N 1
ATOM 640 C CA . ALA A 1 83 ? 2.744 -3.950 0.470 1.00 90.12 83 ALA A CA 1
ATOM 641 C C . ALA A 1 83 ? 3.030 -3.505 1.916 1.00 90.12 83 ALA A C 1
ATOM 643 O O . ALA A 1 83 ? 2.289 -3.854 2.830 1.00 90.12 83 ALA A O 1
ATOM 644 N N . ALA A 1 84 ? 4.065 -2.684 2.126 1.00 89.56 84 ALA A N 1
ATOM 645 C CA . ALA A 1 84 ? 4.401 -2.157 3.448 1.00 89.56 84 ALA A CA 1
ATOM 646 C C . ALA A 1 84 ? 3.293 -1.254 4.007 1.00 89.56 84 ALA A C 1
ATOM 648 O O . ALA A 1 84 ? 2.994 -1.315 5.199 1.00 89.56 84 ALA A O 1
ATOM 649 N N . LEU A 1 85 ? 2.681 -0.438 3.145 1.00 91.69 85 LEU A N 1
ATOM 650 C CA . LEU A 1 85 ? 1.581 0.444 3.518 1.00 91.69 85 LEU A CA 1
ATOM 651 C C . LEU A 1 85 ? 0.303 -0.350 3.820 1.00 91.69 85 LEU A C 1
ATOM 653 O O . LEU A 1 85 ? -0.342 -0.114 4.837 1.00 91.69 85 LEU A O 1
ATOM 657 N N . ILE A 1 86 ? -0.023 -1.330 2.975 1.00 93.19 86 ILE A N 1
ATOM 658 C CA . ILE A 1 86 ? -1.198 -2.196 3.160 1.00 93.19 86 ILE A CA 1
ATOM 659 C C . ILE A 1 86 ? -1.096 -2.970 4.481 1.00 93.19 86 ILE A C 1
ATOM 661 O O . ILE A 1 86 ? -2.041 -3.000 5.266 1.00 93.19 86 ILE A O 1
ATOM 665 N N . GLU A 1 87 ? 0.068 -3.553 4.774 1.00 91.81 87 GLU A N 1
ATOM 666 C CA . GLU A 1 87 ? 0.283 -4.273 6.033 1.00 91.81 87 GLU A CA 1
ATOM 667 C C . GLU A 1 87 ? 0.265 -3.365 7.251 1.00 91.81 87 GLU A C 1
ATOM 669 O O . GLU A 1 87 ? -0.165 -3.780 8.325 1.00 91.81 87 GLU A O 1
ATOM 674 N N . HIS A 1 88 ? 0.717 -2.123 7.104 1.00 92.06 88 HIS A N 1
ATOM 675 C CA . HIS A 1 88 ? 0.589 -1.144 8.167 1.00 92.06 88 HIS A CA 1
ATOM 676 C C . HIS A 1 88 ? -0.892 -0.908 8.520 1.00 92.06 88 HIS A C 1
ATOM 678 O O . HIS A 1 88 ? -1.253 -1.026 9.690 1.00 92.06 88 HIS A O 1
ATOM 684 N N . TYR A 1 89 ? -1.771 -0.710 7.532 1.00 94.44 89 TYR A N 1
ATOM 685 C CA . TYR A 1 89 ? -3.213 -0.561 7.777 1.00 94.44 89 TYR A CA 1
ATOM 686 C C . TYR A 1 89 ? -3.836 -1.789 8.442 1.00 94.44 89 TYR A C 1
ATOM 688 O O . TYR A 1 89 ? -4.568 -1.662 9.425 1.00 94.44 89 TYR A O 1
ATOM 696 N N . ARG A 1 90 ? -3.493 -2.989 7.964 1.00 93.31 90 ARG A N 1
ATOM 697 C CA . ARG A 1 90 ? -3.981 -4.245 8.549 1.00 93.31 90 ARG A CA 1
ATOM 698 C C . ARG A 1 90 ? -3.527 -4.425 9.996 1.00 93.31 90 ARG A C 1
ATOM 700 O O . ARG A 1 90 ? -4.315 -4.854 10.833 1.00 93.31 90 ARG A O 1
ATOM 707 N N . LYS A 1 91 ? -2.288 -4.039 10.329 1.00 91.38 91 LYS A N 1
ATOM 708 C CA . LYS A 1 91 ? -1.786 -4.027 11.718 1.00 91.38 91 LYS A CA 1
ATOM 709 C C . LYS A 1 91 ? -2.546 -3.046 12.611 1.00 91.38 91 LYS A C 1
ATOM 711 O O . LYS A 1 91 ? -2.663 -3.296 13.807 1.00 91.38 91 LYS A O 1
ATOM 716 N N . CYS A 1 92 ? -3.085 -1.971 12.043 1.00 91.62 92 CYS A N 1
ATOM 717 C CA . CYS A 1 92 ? -3.978 -1.042 12.736 1.00 91.62 92 CYS A CA 1
ATOM 718 C C . CYS A 1 92 ? -5.430 -1.548 12.842 1.00 91.62 92 CYS A C 1
ATOM 720 O O . CYS A 1 92 ? -6.269 -0.844 13.398 1.00 91.62 92 CYS A O 1
ATOM 722 N N . GLY A 1 93 ? -5.732 -2.751 12.340 1.00 93.62 93 GLY A N 1
ATOM 723 C CA . GLY A 1 93 ? -7.069 -3.347 12.382 1.00 93.62 93 GLY A CA 1
ATOM 724 C C . GLY A 1 93 ? -8.016 -2.844 11.292 1.00 93.62 93 GLY A C 1
ATOM 725 O O . GLY A 1 93 ? -9.225 -2.992 11.434 1.00 93.62 93 GLY A O 1
ATOM 726 N N . ILE A 1 94 ? -7.491 -2.231 10.229 1.00 95.06 94 ILE A N 1
ATOM 727 C CA . ILE A 1 94 ? -8.290 -1.725 9.109 1.00 95.06 94 ILE A CA 1
ATOM 728 C C . ILE A 1 94 ? -8.464 -2.847 8.083 1.00 95.06 94 ILE A C 1
ATOM 730 O O . ILE A 1 94 ? -7.483 -3.454 7.648 1.00 95.06 94 ILE A O 1
ATOM 734 N N . ASP A 1 95 ? -9.709 -3.130 7.707 1.00 93.56 95 ASP A N 1
ATOM 735 C CA . ASP A 1 95 ? -10.043 -4.177 6.747 1.00 93.56 95 ASP A CA 1
ATOM 736 C C . ASP A 1 95 ? -9.807 -3.750 5.287 1.00 93.56 95 ASP A C 1
ATOM 738 O O . ASP A 1 95 ? -9.713 -2.570 4.942 1.00 93.56 95 ASP A O 1
ATOM 742 N N . ASP A 1 96 ? -9.738 -4.747 4.410 1.00 92.75 96 ASP A N 1
ATOM 743 C CA . ASP A 1 96 ? -9.439 -4.577 2.992 1.00 92.75 96 ASP A CA 1
ATOM 744 C C . ASP A 1 96 ? -10.497 -3.751 2.225 1.00 92.75 96 ASP A C 1
ATOM 746 O O . ASP A 1 96 ? -10.161 -3.112 1.225 1.00 92.75 96 ASP A O 1
ATOM 750 N N . GLU A 1 97 ? -11.766 -3.747 2.647 1.00 93.44 97 GLU A N 1
ATOM 751 C CA . GLU A 1 97 ? -12.819 -2.938 2.018 1.00 93.44 97 GLU A CA 1
ATOM 752 C C . GLU A 1 97 ? -12.612 -1.459 2.351 1.00 93.44 97 GLU A C 1
ATOM 754 O O . GLU A 1 97 ? -12.551 -0.627 1.440 1.00 93.44 97 GLU A O 1
ATOM 759 N N . THR A 1 98 ? -12.378 -1.152 3.628 1.00 94.31 98 THR A N 1
ATOM 760 C CA . THR A 1 98 ? -12.056 0.201 4.099 1.00 94.31 98 THR A CA 1
ATOM 761 C C . THR A 1 98 ? -10.767 0.727 3.461 1.00 94.31 98 THR A C 1
ATOM 763 O O . THR A 1 98 ? -10.731 1.861 2.979 1.00 94.31 98 THR A O 1
ATOM 766 N N . ILE A 1 99 ? -9.719 -0.103 3.362 1.00 94.25 99 ILE A N 1
ATOM 767 C CA . ILE A 1 99 ? -8.468 0.267 2.676 1.00 94.25 99 ILE A CA 1
ATOM 768 C C . ILE A 1 99 ? -8.739 0.670 1.219 1.00 94.25 99 ILE A C 1
ATOM 770 O O . ILE A 1 99 ? -8.190 1.660 0.738 1.00 94.25 99 ILE A O 1
ATOM 774 N N . ASN A 1 100 ? -9.588 -0.076 0.510 1.00 91.31 100 ASN A N 1
ATOM 775 C CA . ASN A 1 100 ? -9.900 0.198 -0.893 1.00 91.31 100 ASN A CA 1
ATOM 776 C C . ASN A 1 100 ? -10.805 1.419 -1.095 1.00 91.31 100 ASN A C 1
ATOM 778 O O . ASN A 1 100 ? -10.690 2.085 -2.127 1.00 91.31 100 ASN A O 1
ATOM 782 N N . GLY A 1 101 ? -11.709 1.687 -0.152 1.00 90.44 101 GLY A N 1
ATOM 783 C CA . GLY A 1 101 ? -12.684 2.771 -0.245 1.00 90.44 101 GLY A CA 1
ATOM 784 C C . GLY A 1 101 ? -12.169 4.125 0.239 1.00 90.44 101 GLY A C 1
ATOM 785 O O . GLY A 1 101 ? -12.522 5.149 -0.346 1.00 90.44 101 GLY A O 1
ATOM 786 N N . GLU A 1 102 ? -11.340 4.140 1.285 1.00 91.75 102 GLU A N 1
ATOM 787 C CA . GLU A 1 102 ? -11.076 5.362 2.057 1.00 91.75 102 GLU A CA 1
ATOM 788 C C . GLU A 1 102 ? -9.598 5.740 2.171 1.00 91.75 102 GLU A C 1
ATOM 790 O O . GLU A 1 102 ? -9.296 6.906 2.424 1.00 91.75 102 GLU A O 1
ATOM 795 N N . LEU A 1 103 ? -8.669 4.800 1.968 1.00 92.50 103 LEU A N 1
ATOM 796 C CA . LEU A 1 103 ? -7.245 5.030 2.214 1.00 92.50 103 LEU A CA 1
ATOM 797 C C . LEU A 1 103 ? -6.403 5.048 0.930 1.00 92.50 103 LEU A C 1
ATOM 799 O O . LEU A 1 103 ? -6.710 4.380 -0.063 1.00 92.50 103 LEU A O 1
ATOM 803 N N . PRO A 1 104 ? -5.286 5.798 0.919 1.00 90.88 104 PRO A N 1
ATOM 804 C CA . PRO A 1 104 ? -4.338 5.733 -0.178 1.00 90.88 104 PRO A CA 1
ATOM 805 C C . PRO A 1 104 ? -3.623 4.377 -0.172 1.00 90.88 104 PRO A C 1
ATOM 807 O O . PRO A 1 104 ? -2.994 3.994 0.798 1.00 90.88 104 PRO A O 1
ATOM 810 N N . ARG A 1 105 ? -3.635 3.659 -1.296 1.00 90.69 105 ARG A N 1
ATOM 811 C CA . ARG A 1 105 ? -2.937 2.360 -1.438 1.00 90.69 105 ARG A CA 1
ATOM 812 C C . ARG A 1 105 ? -1.477 2.487 -1.899 1.00 90.69 105 ARG A C 1
ATOM 814 O O . ARG A 1 105 ? -0.832 1.506 -2.254 1.00 90.69 105 ARG A O 1
ATOM 821 N N . LYS A 1 106 ? -0.961 3.718 -1.931 1.00 87.19 106 LYS A N 1
ATOM 822 C CA . LYS A 1 106 ? 0.383 4.085 -2.396 1.00 87.19 106 LYS A CA 1
ATOM 823 C C . LYS A 1 106 ? 0.863 5.356 -1.701 1.00 87.19 106 LYS A C 1
ATOM 825 O O . LYS A 1 106 ? 0.055 6.247 -1.442 1.00 87.19 106 LYS A O 1
ATOM 830 N N . ARG A 1 107 ? 2.171 5.466 -1.462 1.00 86.00 107 ARG A N 1
ATOM 831 C CA . ARG A 1 107 ? 2.793 6.640 -0.823 1.00 86.00 107 ARG A CA 1
ATOM 832 C C . ARG A 1 107 ? 3.143 7.763 -1.795 1.00 86.00 107 ARG A C 1
ATOM 834 O O . ARG A 1 107 ? 3.132 8.926 -1.413 1.00 86.00 107 ARG A O 1
ATOM 841 N N . TRP A 1 108 ? 3.433 7.456 -3.054 1.00 79.19 108 TRP A N 1
ATOM 842 C CA . TRP A 1 108 ? 3.678 8.451 -4.093 1.00 79.19 108 TRP A CA 1
ATOM 843 C C . TRP A 1 108 ? 2.375 8.807 -4.797 1.00 79.19 108 TRP A C 1
ATOM 845 O O . TRP A 1 108 ? 1.821 8.038 -5.592 1.00 79.19 108 TRP A O 1
ATOM 855 N N . VAL A 1 109 ? 1.901 10.019 -4.538 1.00 67.88 109 VAL A N 1
ATOM 856 C CA . VAL A 1 109 ? 0.714 10.554 -5.194 1.00 67.88 109 VAL A CA 1
ATOM 857 C C . VAL A 1 109 ? 1.120 11.117 -6.547 1.00 67.88 109 VAL A C 1
ATOM 859 O O . VAL A 1 109 ? 1.849 12.104 -6.612 1.00 67.88 109 VAL A O 1
ATOM 862 N N . SER A 1 110 ? 0.624 10.533 -7.639 1.00 59.00 110 SER A N 1
ATOM 863 C CA . SER A 1 110 ? 0.730 11.165 -8.956 1.00 59.00 110 SER A CA 1
ATOM 864 C C . SER A 1 110 ? -0.168 12.406 -8.967 1.00 59.00 110 SER A C 1
ATOM 866 O O . SER A 1 110 ? -1.381 12.30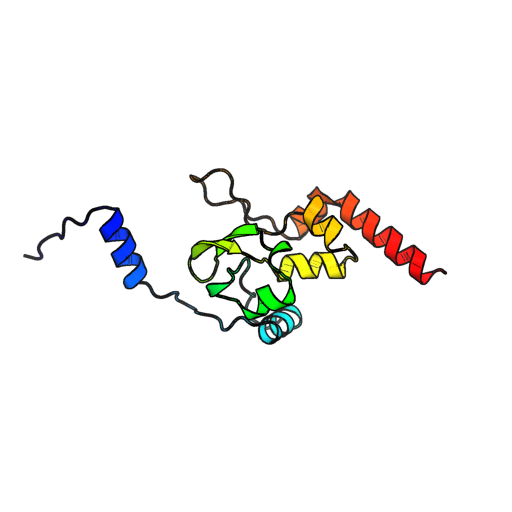8 -9.143 1.00 59.00 110 SER A O 1
ATOM 868 N N . ARG A 1 111 ? 0.407 13.587 -8.720 1.00 52.22 111 ARG A N 1
ATOM 869 C CA . ARG A 1 111 ? -0.232 14.845 -9.112 1.00 52.22 111 ARG A CA 1
ATOM 870 C C . ARG A 1 111 ? 0.110 15.043 -10.577 1.00 52.22 111 ARG A C 1
ATOM 872 O O . ARG A 1 111 ? 1.265 15.313 -10.858 1.00 52.22 111 ARG A O 1
ATOM 879 N N . ASN A 1 112 ? -0.879 14.867 -11.457 1.00 46.28 112 ASN A N 1
ATOM 880 C CA . ASN A 1 112 ? -0.874 15.205 -12.884 1.00 46.28 112 ASN A CA 1
ATOM 881 C C . ASN A 1 112 ? 0.498 15.099 -13.567 1.00 46.28 112 ASN A C 1
ATOM 883 O O . ASN A 1 112 ? 1.258 16.045 -13.442 1.00 46.28 112 ASN A O 1
ATOM 887 N N . VAL A 1 113 ? 0.736 14.001 -14.302 1.00 46.19 113 VAL A N 1
ATOM 888 C CA . VAL A 1 113 ? 1.674 13.678 -15.422 1.00 46.19 113 VAL A CA 1
ATOM 889 C C . VAL A 1 113 ? 3.005 14.461 -15.602 1.00 46.19 113 VAL A C 1
ATOM 891 O O . VAL A 1 113 ? 3.959 13.910 -16.130 1.00 46.19 113 VAL A O 1
ATOM 894 N N . SER A 1 114 ? 3.120 15.713 -15.173 1.00 41.56 114 SER A N 1
ATOM 895 C CA . SER A 1 114 ? 4.239 16.642 -15.350 1.00 41.56 114 SER A CA 1
ATOM 896 C C . SER A 1 114 ? 5.049 16.950 -14.078 1.00 41.56 114 SER A C 1
ATOM 898 O O . SER A 1 114 ? 6.022 17.691 -14.175 1.00 41.56 114 SER A O 1
ATOM 900 N N . PHE A 1 115 ? 4.675 16.443 -12.895 1.00 38.97 115 PHE A N 1
ATOM 901 C CA . PHE A 1 115 ? 5.432 16.658 -11.649 1.00 38.97 115 PHE A CA 1
ATOM 902 C C . PHE A 1 115 ? 5.816 15.331 -10.983 1.00 38.97 115 PHE A C 1
ATOM 904 O O . PHE A 1 115 ? 4.980 14.423 -10.938 1.00 38.97 115 PHE A O 1
ATOM 911 N N . PRO A 1 116 ? 7.038 15.200 -10.419 1.00 51.53 116 PRO A N 1
ATOM 912 C CA . PRO A 1 116 ? 7.341 14.071 -9.553 1.00 51.53 116 PRO A CA 1
ATOM 913 C C . PRO A 1 116 ? 6.312 14.067 -8.424 1.00 51.53 116 PRO A C 1
ATOM 915 O O . PRO A 1 116 ? 6.044 15.101 -7.805 1.00 51.53 116 PRO A O 1
ATOM 918 N N . GLY A 1 117 ? 5.669 12.914 -8.237 1.00 59.50 117 GLY A N 1
ATOM 919 C CA . GLY A 1 117 ? 4.604 12.764 -7.260 1.00 59.50 117 GLY A CA 1
ATOM 920 C C . GLY A 1 117 ? 5.050 13.222 -5.875 1.00 59.50 117 GLY A C 1
ATOM 921 O O . GLY A 1 117 ? 6.229 13.156 -5.538 1.00 59.50 117 GLY A O 1
ATOM 922 N N . MET A 1 118 ? 4.120 13.701 -5.056 1.00 73.25 118 MET A N 1
ATOM 923 C CA . MET A 1 118 ? 4.453 14.007 -3.667 1.00 73.25 118 MET A CA 1
ATOM 924 C C . MET A 1 118 ? 4.480 12.689 -2.892 1.00 73.25 118 MET A C 1
ATOM 926 O O . MET A 1 118 ? 3.478 11.970 -2.885 1.00 73.25 118 MET A O 1
ATOM 930 N N . TYR A 1 119 ? 5.619 12.363 -2.280 1.00 82.31 119 TYR A N 1
ATOM 931 C CA . TYR A 1 119 ? 5.701 11.273 -1.309 1.00 82.31 119 TYR A CA 1
ATOM 932 C C . TYR A 1 119 ? 4.939 11.666 -0.042 1.00 82.31 119 TYR A C 1
ATOM 934 O O . TYR A 1 119 ? 5.120 12.772 0.466 1.00 82.31 119 TYR A O 1
ATOM 942 N N . GLN A 1 120 ? 4.109 10.762 0.461 1.00 83.81 120 GLN A N 1
ATOM 943 C CA . GLN A 1 120 ? 3.476 10.855 1.770 1.00 83.81 120 GLN A CA 1
ATOM 944 C C . GLN A 1 120 ? 4.112 9.818 2.691 1.00 83.81 120 GLN A C 1
ATOM 946 O O . GLN A 1 120 ? 4.182 8.634 2.345 1.00 83.81 120 GLN A O 1
ATOM 951 N N . SER A 1 121 ? 4.590 10.255 3.857 1.00 87.00 121 SER A N 1
ATOM 952 C CA . SER A 1 121 ? 5.036 9.318 4.887 1.00 87.00 121 SER A CA 1
ATOM 953 C C . SER A 1 121 ? 3.837 8.594 5.511 1.00 87.00 121 SER A C 1
ATOM 955 O O . SER A 1 121 ? 2.686 8.995 5.321 1.00 87.00 121 SER A O 1
ATOM 957 N N . ILE A 1 122 ? 4.096 7.516 6.255 1.00 88.81 122 ILE A N 1
ATOM 958 C CA . ILE A 1 122 ? 3.031 6.813 6.985 1.00 88.81 122 ILE A CA 1
ATOM 959 C C . ILE A 1 122 ? 2.398 7.757 8.013 1.00 88.81 122 ILE A C 1
ATOM 961 O O . ILE A 1 122 ? 1.180 7.837 8.091 1.00 88.81 122 ILE A O 1
ATOM 965 N N . GLU A 1 123 ? 3.207 8.547 8.716 1.00 89.44 123 GLU A N 1
ATOM 966 C CA . GLU A 1 123 ? 2.745 9.508 9.721 1.00 89.44 123 GLU A CA 1
ATOM 967 C C . GLU A 1 123 ? 1.855 10.602 9.106 1.00 89.44 123 GLU A C 1
ATOM 969 O O . GLU A 1 123 ? 0.842 10.992 9.689 1.00 89.44 123 GLU A O 1
ATOM 974 N N . ASP A 1 124 ? 2.196 11.086 7.906 1.00 89.69 124 ASP A N 1
ATOM 975 C CA . ASP A 1 124 ? 1.370 12.059 7.184 1.00 89.69 124 ASP A CA 1
ATOM 976 C C . ASP A 1 124 ? 0.015 11.462 6.781 1.00 89.69 124 ASP A C 1
ATOM 978 O O . ASP A 1 124 ? -1.018 12.139 6.848 1.00 89.69 124 ASP A O 1
ATOM 982 N N . ILE A 1 125 ? 0.010 10.194 6.365 1.00 91.31 125 ILE A N 1
ATOM 983 C CA . ILE A 1 125 ? -1.207 9.451 6.031 1.00 91.31 125 ILE A CA 1
ATOM 984 C C . ILE A 1 125 ? -2.056 9.249 7.289 1.00 91.31 125 ILE A C 1
ATOM 986 O O . ILE A 1 125 ? -3.227 9.619 7.277 1.00 91.31 125 ILE A O 1
ATOM 990 N N . GLU A 1 126 ? -1.485 8.733 8.377 1.00 93.31 126 GLU A N 1
ATOM 991 C CA . GLU A 1 126 ? -2.184 8.545 9.655 1.00 93.31 126 GLU A CA 1
ATOM 992 C C . GLU A 1 126 ? -2.831 9.844 10.129 1.00 93.31 126 GLU A C 1
ATOM 994 O O . GLU A 1 126 ? -4.009 9.868 10.476 1.00 93.31 126 GLU A O 1
ATOM 999 N N . LYS A 1 127 ? -2.093 10.956 10.072 1.00 93.19 127 LYS A N 1
ATOM 1000 C CA . LYS A 1 127 ? -2.610 12.271 10.454 1.00 93.19 127 LYS A CA 1
ATOM 1001 C C . LYS A 1 127 ? -3.748 12.739 9.548 1.00 93.19 127 LYS A C 1
ATOM 1003 O O . LYS A 1 127 ? -4.701 13.350 10.024 1.00 93.19 127 LYS A O 1
ATOM 1008 N N . THR A 1 128 ? -3.648 12.488 8.244 1.00 93.25 128 THR A N 1
ATOM 1009 C CA . THR A 1 128 ? -4.672 12.900 7.271 1.00 93.25 128 THR A CA 1
ATOM 1010 C C . THR A 1 128 ? -5.954 12.080 7.419 1.00 93.25 128 THR A C 1
ATOM 1012 O O . THR A 1 128 ? -7.045 12.631 7.303 1.00 93.25 128 THR A O 1
ATOM 1015 N N . TYR A 1 129 ? -5.828 10.784 7.709 1.00 94.12 129 TYR A N 1
ATOM 1016 C CA . TYR A 1 129 ? -6.937 9.830 7.804 1.00 94.12 129 TYR A CA 1
ATOM 1017 C C . TYR A 1 129 ? -7.220 9.400 9.249 1.00 94.12 129 TYR A C 1
ATOM 1019 O O . TYR A 1 129 ? -7.760 8.321 9.482 1.00 94.12 129 TYR A O 1
ATOM 1027 N N . GLN A 1 130 ? -6.883 10.249 10.225 1.00 95.69 130 GLN A N 1
ATOM 1028 C CA . GLN A 1 130 ? -6.907 9.927 11.655 1.00 95.69 130 GLN A CA 1
ATOM 1029 C C . GLN A 1 130 ? -8.234 9.302 12.107 1.00 95.69 130 GLN A C 1
ATOM 1031 O O . GLN A 1 130 ? -8.232 8.319 12.843 1.00 95.69 130 GLN A O 1
ATOM 1036 N N . SER A 1 131 ? -9.367 9.808 11.611 1.00 95.12 131 SER A N 1
ATOM 1037 C CA . SER A 1 131 ? -10.695 9.283 11.948 1.00 95.12 131 SER A CA 1
ATOM 1038 C C . SER A 1 131 ? -10.898 7.818 11.546 1.00 95.12 131 SER A C 1
ATOM 1040 O O . SER A 1 131 ? -11.579 7.087 12.259 1.00 95.12 131 SER A O 1
ATOM 1042 N N . VAL A 1 132 ? -10.308 7.377 10.430 1.00 94.88 132 VAL A N 1
ATOM 1043 C CA . VAL A 1 132 ? -10.387 5.982 9.959 1.00 94.88 132 VAL A CA 1
ATOM 1044 C C . VAL A 1 132 ? -9.590 5.073 10.895 1.00 94.88 132 VAL A C 1
ATOM 1046 O O . VAL A 1 132 ? -10.085 4.034 11.332 1.00 94.88 132 VAL A O 1
ATOM 1049 N N . PHE A 1 133 ? -8.382 5.500 11.271 1.00 94.06 133 PHE A N 1
ATOM 1050 C CA . PHE A 1 133 ? -7.532 4.769 12.213 1.00 94.06 133 PHE A CA 1
ATOM 1051 C C . PHE A 1 133 ? -8.166 4.668 13.608 1.00 94.06 133 PHE A C 1
ATOM 1053 O O . PHE A 1 133 ? -8.156 3.597 14.213 1.00 94.06 133 PHE A O 1
ATOM 1060 N N . GLU A 1 134 ? -8.752 5.755 14.113 1.00 93.38 134 GLU A N 1
ATOM 1061 C CA . GLU A 1 134 ? -9.454 5.766 15.403 1.00 93.38 134 GLU A CA 1
ATOM 1062 C C . GLU A 1 134 ? -10.688 4.851 15.392 1.00 93.38 134 GLU A C 1
ATOM 1064 O O . GLU A 1 134 ? -10.908 4.094 16.343 1.00 93.38 134 GLU A O 1
ATOM 1069 N N . ALA A 1 135 ? -11.473 4.870 14.308 1.00 91.31 135 ALA A N 1
ATOM 1070 C CA . ALA A 1 135 ? -12.643 4.007 14.158 1.00 91.31 135 ALA A CA 1
ATOM 1071 C C . ALA A 1 135 ? -12.267 2.515 14.160 1.00 91.31 135 ALA A C 1
ATOM 1073 O O . ALA A 1 135 ? -12.915 1.718 14.844 1.00 91.31 135 ALA A O 1
ATOM 1074 N N . ALA A 1 136 ? -11.192 2.141 13.461 1.00 90.06 136 ALA A N 1
ATOM 1075 C CA . ALA A 1 136 ? -10.699 0.766 13.434 1.00 90.06 136 ALA A CA 1
ATOM 1076 C C . ALA A 1 136 ? -10.249 0.282 14.824 1.00 90.06 136 ALA A C 1
ATOM 1078 O 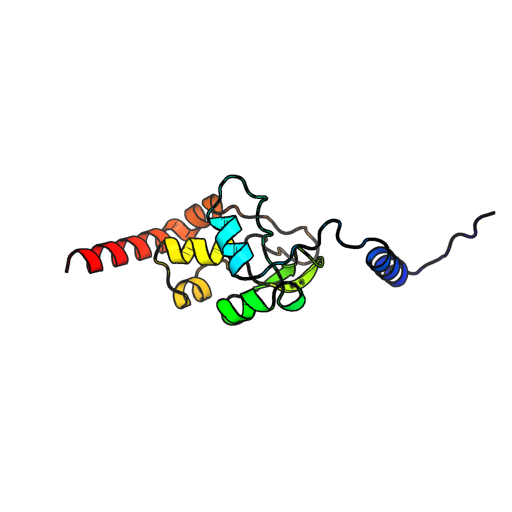O . ALA A 1 136 ? -10.669 -0.781 15.286 1.00 90.06 136 ALA A O 1
ATOM 1079 N N . GLN A 1 137 ? -9.485 1.097 15.557 1.00 84.06 137 GLN A N 1
ATOM 1080 C CA . GLN A 1 137 ? -9.014 0.749 16.905 1.00 84.06 137 GLN A CA 1
ATOM 1081 C C . GLN A 1 137 ? -10.155 0.613 17.929 1.00 84.06 137 GLN A C 1
ATOM 1083 O O . GLN A 1 137 ? -10.108 -0.244 18.823 1.00 84.06 137 GLN A O 1
ATOM 1088 N N . ALA A 1 138 ? -11.209 1.425 17.794 1.00 78.62 138 ALA A N 1
ATOM 1089 C CA . ALA A 1 138 ? -12.391 1.346 18.649 1.00 78.62 138 ALA A CA 1
ATOM 1090 C C . ALA A 1 138 ? -13.170 0.033 18.452 1.00 78.62 138 ALA A C 1
ATOM 1092 O O . ALA A 1 138 ? -13.751 -0.485 19.410 1.00 78.62 138 ALA A O 1
ATOM 1093 N N . ASN A 1 139 ? -13.166 -0.521 17.238 1.00 70.38 139 ASN A N 1
ATOM 1094 C CA . ASN A 1 139 ? -13.821 -1.792 16.928 1.00 70.38 139 ASN A CA 1
ATOM 1095 C C . ASN A 1 139 ? -13.024 -2.990 17.468 1.00 70.38 139 ASN A C 1
ATOM 1097 O O . ASN A 1 139 ? -13.605 -3.849 18.130 1.00 70.38 139 ASN A O 1
ATOM 1101 N N . VAL A 1 140 ? -11.693 -2.980 17.328 1.00 66.25 140 VAL A N 1
ATOM 1102 C CA . VAL A 1 140 ? -10.806 -4.025 17.883 1.00 66.25 140 VAL A CA 1
ATOM 1103 C C . VAL A 1 140 ? -10.911 -4.118 19.414 1.00 66.25 140 VAL A C 1
ATOM 1105 O O . VAL A 1 140 ? -10.877 -5.208 19.990 1.00 66.25 140 VAL A O 1
ATOM 1108 N N . SER A 1 141 ? -11.085 -2.978 20.091 1.00 61.69 141 SER A N 1
ATOM 1109 C CA . SER A 1 141 ? -11.215 -2.910 21.558 1.00 61.69 141 SER A CA 1
ATOM 1110 C C . SER A 1 141 ? -12.541 -3.481 22.083 1.00 61.69 141 SER A C 1
ATOM 1112 O O . SER A 1 141 ? -12.606 -3.975 23.212 1.00 61.69 141 SER A O 1
ATOM 1114 N N . LYS A 1 142 ? -13.610 -3.430 21.276 1.00 59.22 142 LYS A N 1
ATOM 1115 C CA . LYS A 1 142 ? -14.924 -3.985 21.640 1.00 59.22 142 LYS A CA 1
ATOM 1116 C C . LYS A 1 142 ? -14.965 -5.505 21.522 1.00 59.22 142 LYS A C 1
ATOM 1118 O O . LYS A 1 142 ? -15.589 -6.140 22.363 1.00 59.22 142 LYS A O 1
ATOM 1123 N N . GLU A 1 143 ? -14.277 -6.083 20.542 1.00 58.09 143 GLU A N 1
ATOM 1124 C CA . GLU A 1 143 ? -14.230 -7.541 20.344 1.00 58.09 143 GLU A CA 1
ATOM 1125 C C . GLU A 1 143 ? -13.435 -8.275 21.433 1.00 58.09 143 GLU A C 1
ATOM 1127 O O . GLU A 1 143 ? -13.766 -9.403 21.770 1.00 58.09 143 GLU A O 1
ATOM 1132 N N . HIS A 1 144 ? -12.438 -7.628 22.045 1.00 56.84 144 HIS A N 1
ATOM 1133 C CA . HIS A 1 144 ? -11.666 -8.205 23.159 1.00 56.84 144 HIS A CA 1
ATOM 1134 C C . HIS A 1 144 ? -12.319 -8.021 24.540 1.00 56.84 144 HIS A C 1
ATOM 1136 O O . HIS A 1 144 ? -11.793 -8.512 25.538 1.00 56.84 144 HIS A O 1
ATOM 1142 N N . SER A 1 145 ? -13.438 -7.294 24.610 1.00 53.31 145 SER A N 1
ATOM 1143 C CA . SER A 1 145 ? -14.178 -7.025 25.853 1.00 53.31 145 SER A CA 1
ATOM 1144 C C . SER A 1 145 ? -15.494 -7.814 25.953 1.00 53.31 145 SER A C 1
ATOM 1146 O O . SER A 1 145 ? -16.246 -7.605 26.907 1.00 53.31 145 SER A O 1
ATOM 1148 N N . ALA A 1 146 ? -15.784 -8.675 24.971 1.00 47.09 146 ALA A N 1
ATOM 1149 C CA . ALA A 1 146 ? -16.966 -9.535 24.886 1.00 47.09 146 ALA A CA 1
ATOM 1150 C C . ALA A 1 146 ? -16.577 -11.008 25.079 1.00 47.09 146 ALA A C 1
ATOM 1152 O O . ALA A 1 146 ? -17.394 -11.742 25.681 1.00 47.09 146 ALA A O 1
#